Protein AF-A0A0L0UJG1-F1 (afdb_monomer)

Sequence (127 aa):
AVAISDSGLSAGSGDGMDITVPSTNDVAMLFRGVPPSSPVRIRIYRLHAEDAVAEFRTVWVGTVSEVKREAIERTKLVTSSLASTFSRVGLRLTYGRACPYALYDHNCKIDPLAFGITGLVITAMDG

Nearest PDB structures (foldseek):
  8rk3-assembly1_g  TM=6.985E-01  e=1.980E-06  Pseudomonas p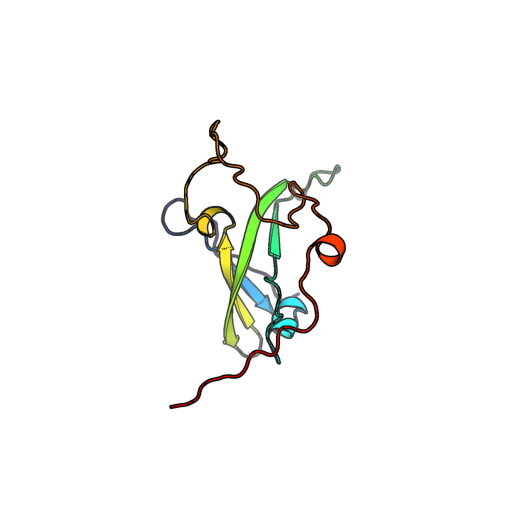hage JBD30
  8vjh-assembly1_D  TM=6.813E-01  e=4.023E-06  Chivirus chi
  6tba-assembly1_7A  TM=5.430E-01  e=3.590E-02  Rhodobacter capsulatus SB 1003
  7ai3-assembly2_C  TM=1.976E-01  e=3.593E-01  Mycobacterium tuberculosis H37Rv
  5hxb-assembly2_C  TM=3.777E-01  e=1.878E+00  Homo sapiens

pLDDT: mean 80.51, std 9.52, range [46.5, 90.56]

Organism: NCBI:txid1165861

Radius of gyration: 22.25 Å; Cα contacts (8 Å, |Δi|>4): 161; chains: 1; bounding box: 70×30×55 Å

Foldseek 3Di:
DPDWDKPDQDPDPFRKIKIKDWCPDPVNVCPVPDNDPDWAKDWDWDFDPPDPVGDTDTDFIWTFPDWDDPDNTMIITITGGPVNPPPDDDDPPDDDPDDPDDDCDPVHNDDCVVPPDPPPPPPDPDD

Structure (mmCIF, N/CA/C/O backbone):
data_AF-A0A0L0UJG1-F1
#
_entry.id   AF-A0A0L0UJG1-F1
#
loop_
_atom_site.group_PDB
_atom_site.id
_atom_site.type_symbol
_atom_site.label_atom_id
_atom_site.label_alt_id
_atom_site.label_comp_id
_atom_site.label_asym_id
_atom_site.label_entity_id
_atom_site.label_seq_id
_atom_site.pdbx_PDB_ins_code
_atom_site.Cartn_x
_atom_site.Cartn_y
_atom_site.Cartn_z
_atom_site.occupancy
_atom_site.B_iso_or_equiv
_atom_site.auth_seq_id
_atom_site.auth_comp_id
_atom_site.auth_asym_id
_atom_site.auth_atom_id
_atom_site.pdbx_PDB_model_num
ATOM 1 N N . ALA A 1 1 ? 14.428 -10.941 -19.893 1.00 46.50 1 ALA A N 1
ATOM 2 C CA . ALA A 1 1 ? 13.720 -10.420 -18.710 1.00 46.50 1 ALA A CA 1
ATOM 3 C C . ALA A 1 1 ? 13.368 -8.966 -18.983 1.00 46.50 1 ALA A C 1
ATOM 5 O O . ALA A 1 1 ? 14.268 -8.195 -19.291 1.00 46.50 1 ALA A O 1
ATOM 6 N N . VAL A 1 2 ? 12.085 -8.606 -18.981 1.00 57.16 2 VAL A N 1
ATOM 7 C CA . VAL A 1 2 ? 11.686 -7.199 -19.124 1.00 57.16 2 VAL A CA 1
ATOM 8 C C . VAL A 1 2 ? 11.969 -6.522 -17.785 1.00 57.16 2 VAL A C 1
ATOM 10 O O . VAL A 1 2 ? 11.513 -7.002 -16.749 1.00 57.16 2 VAL A O 1
ATOM 13 N N . ALA A 1 3 ? 12.801 -5.483 -17.803 1.00 74.12 3 ALA A N 1
ATOM 14 C CA . ALA A 1 3 ? 13.291 -4.839 -16.593 1.00 74.12 3 ALA A CA 1
ATOM 15 C C . ALA A 1 3 ? 12.134 -4.182 -15.826 1.00 74.12 3 ALA A C 1
ATOM 17 O O . ALA A 1 3 ? 11.373 -3.399 -16.393 1.00 74.12 3 ALA A O 1
ATOM 18 N N . ILE A 1 4 ? 12.014 -4.516 -14.541 1.00 85.12 4 ILE A N 1
ATOM 19 C CA . ILE A 1 4 ? 11.229 -3.733 -13.588 1.00 85.12 4 ILE A CA 1
ATOM 20 C C . ILE A 1 4 ? 12.050 -2.482 -13.293 1.00 85.12 4 ILE A C 1
ATOM 22 O O . ILE A 1 4 ? 13.246 -2.589 -13.021 1.00 85.12 4 ILE A O 1
ATOM 26 N N . SER A 1 5 ? 11.427 -1.312 -13.374 1.00 86.69 5 SER A N 1
ATOM 27 C CA . SER A 1 5 ? 12.096 -0.042 -13.097 1.00 86.69 5 SER A CA 1
ATOM 28 C C . SER A 1 5 ? 11.265 0.814 -12.162 1.00 86.69 5 SER A C 1
ATOM 30 O O . SER A 1 5 ? 10.035 0.807 -12.225 1.00 86.69 5 SER A O 1
ATOM 32 N N . ASP A 1 6 ? 11.944 1.593 -11.339 1.00 85.75 6 ASP A N 1
ATOM 33 C CA . ASP A 1 6 ? 11.345 2.487 -10.363 1.00 85.75 6 ASP A CA 1
ATOM 34 C C . ASP A 1 6 ? 11.824 3.933 -10.604 1.00 85.75 6 ASP A C 1
ATOM 36 O O . ASP A 1 6 ? 12.906 4.152 -11.151 1.00 85.75 6 ASP A O 1
ATOM 40 N N . SER A 1 7 ? 11.000 4.931 -10.275 1.00 83.62 7 SER A N 1
ATOM 41 C CA . SER A 1 7 ? 11.287 6.353 -10.541 1.00 83.62 7 SER A CA 1
ATOM 42 C C . SER A 1 7 ? 12.280 7.018 -9.573 1.00 83.62 7 SER A C 1
ATOM 44 O O . SER A 1 7 ? 12.537 8.214 -9.701 1.00 83.62 7 SER A O 1
ATOM 46 N N . GLY A 1 8 ? 12.830 6.286 -8.603 1.00 79.75 8 GLY A N 1
ATOM 47 C CA . GLY A 1 8 ? 13.585 6.845 -7.480 1.00 79.75 8 GLY A CA 1
ATOM 48 C C . GLY A 1 8 ? 12.718 7.530 -6.409 1.00 79.75 8 GLY A C 1
ATOM 49 O O . GLY A 1 8 ? 11.619 8.018 -6.670 1.00 79.75 8 GLY A O 1
ATOM 50 N N . LEU A 1 9 ? 13.242 7.579 -5.179 1.00 74.81 9 LEU A N 1
ATOM 51 C CA . LEU A 1 9 ? 12.622 8.282 -4.051 1.00 74.81 9 LEU A CA 1
ATOM 52 C C . LEU A 1 9 ? 13.009 9.765 -4.087 1.00 74.81 9 LEU A C 1
ATOM 54 O O . LEU A 1 9 ? 14.188 10.094 -3.955 1.00 74.81 9 LEU A O 1
ATOM 58 N N . SER A 1 10 ? 12.029 10.658 -4.233 1.00 65.69 10 SER A N 1
ATOM 59 C CA . SER A 1 10 ? 12.244 12.108 -4.164 1.00 65.69 10 SER A CA 1
ATOM 60 C C . SER A 1 10 ? 11.846 12.640 -2.787 1.00 65.69 10 SER A C 1
ATOM 62 O O . SER A 1 10 ? 10.676 12.616 -2.412 1.00 65.69 10 SER A O 1
ATOM 64 N N . ALA A 1 11 ? 12.824 13.132 -2.023 1.00 58.16 11 ALA A N 1
ATOM 65 C CA . ALA A 1 11 ? 12.592 13.762 -0.728 1.00 58.16 11 ALA A CA 1
ATOM 66 C C . ALA A 1 11 ? 12.060 15.191 -0.930 1.00 58.16 11 ALA A C 1
ATOM 68 O O . ALA A 1 11 ? 12.836 16.143 -0.981 1.00 58.16 11 ALA A O 1
ATOM 69 N N . GLY A 1 12 ? 10.744 15.361 -1.077 1.00 56.06 12 GLY A N 1
ATOM 70 C CA . GLY A 1 12 ? 10.163 16.710 -1.062 1.00 56.06 12 GLY A CA 1
ATOM 71 C C . GLY A 1 12 ? 8.731 16.870 -1.559 1.00 56.06 12 GLY A C 1
ATOM 72 O O . GLY A 1 12 ? 8.081 17.837 -1.176 1.00 56.06 12 GLY A O 1
ATOM 73 N N . SER A 1 13 ? 8.200 15.956 -2.373 1.00 50.12 13 SER A N 1
ATOM 74 C CA . SER A 1 13 ? 6.855 16.120 -2.942 1.00 50.12 13 SER A CA 1
ATOM 75 C C . SER A 1 13 ? 6.154 14.779 -3.075 1.00 50.12 13 SER A C 1
ATOM 77 O O . SER A 1 13 ? 6.267 14.147 -4.116 1.00 50.12 13 SER A O 1
ATOM 79 N N . GLY A 1 14 ? 5.428 14.382 -2.024 1.00 59.75 14 GLY A N 1
ATOM 80 C CA . GLY A 1 14 ? 4.626 13.160 -1.976 1.00 59.75 14 GLY A CA 1
ATOM 81 C C . GLY A 1 14 ? 5.477 11.907 -2.166 1.00 59.75 14 GLY A C 1
ATOM 82 O O . GLY A 1 14 ? 5.869 11.599 -3.278 1.00 59.75 14 GLY A O 1
ATOM 83 N N . ASP A 1 15 ? 5.723 11.150 -1.099 1.00 70.25 15 ASP A N 1
ATOM 84 C CA . ASP A 1 15 ? 6.509 9.899 -1.089 1.00 70.25 15 ASP A CA 1
ATOM 85 C C . ASP A 1 15 ? 5.939 8.751 -1.978 1.00 70.25 15 ASP A C 1
ATOM 87 O O . ASP A 1 15 ? 6.144 7.565 -1.703 1.00 70.25 15 ASP A O 1
ATOM 91 N N . GLY A 1 16 ? 5.159 9.054 -3.013 1.00 73.31 16 GLY A N 1
ATOM 92 C CA . GLY A 1 16 ? 4.733 8.106 -4.026 1.00 73.31 16 GLY A CA 1
ATOM 93 C C . GLY A 1 16 ? 5.899 7.669 -4.904 1.00 73.31 16 GLY A C 1
ATOM 94 O O . GLY A 1 16 ? 6.777 8.458 -5.252 1.00 73.31 16 GLY A O 1
ATOM 95 N N . MET A 1 17 ? 5.895 6.386 -5.247 1.00 84.56 17 MET A N 1
ATOM 96 C CA . MET A 1 17 ? 6.901 5.761 -6.092 1.00 84.56 17 MET A CA 1
ATOM 97 C C . MET A 1 17 ? 6.231 5.186 -7.331 1.00 84.56 17 MET A C 1
ATOM 99 O O . MET A 1 17 ? 5.345 4.336 -7.215 1.00 84.56 17 MET A O 1
ATOM 103 N N . ASP A 1 18 ? 6.660 5.598 -8.516 1.00 88.69 18 ASP A N 1
ATOM 104 C CA . ASP A 1 18 ? 6.142 5.009 -9.741 1.00 88.69 18 ASP A CA 1
ATOM 105 C C . ASP A 1 18 ? 6.946 3.751 -10.079 1.00 88.69 18 ASP A C 1
ATOM 107 O O . ASP A 1 18 ? 8.167 3.803 -10.250 1.00 88.69 18 ASP A O 1
ATOM 111 N N . ILE A 1 19 ? 6.260 2.612 -10.189 1.00 88.75 19 ILE A N 1
ATOM 112 C CA . ILE A 1 19 ? 6.883 1.321 -10.497 1.00 88.75 19 ILE A CA 1
ATOM 113 C C . ILE A 1 19 ? 6.388 0.856 -11.860 1.00 88.75 19 ILE A C 1
ATOM 115 O O . ILE A 1 19 ? 5.200 0.610 -12.059 1.00 88.75 19 ILE A O 1
ATOM 119 N N . THR A 1 20 ? 7.304 0.707 -12.808 1.00 90.56 20 THR A N 1
ATOM 120 C CA . THR A 1 20 ? 6.995 0.177 -14.136 1.00 90.56 20 THR A CA 1
ATOM 121 C C . THR A 1 20 ? 7.279 -1.314 -14.160 1.00 90.56 20 THR A C 1
ATOM 123 O O . THR A 1 20 ? 8.400 -1.755 -13.899 1.00 90.56 20 THR A O 1
ATOM 126 N N . VAL A 1 21 ? 6.252 -2.091 -14.485 1.00 90.06 21 VAL A N 1
ATOM 127 C CA . VAL A 1 21 ? 6.311 -3.548 -14.581 1.00 90.06 21 VAL A CA 1
ATOM 128 C C . VAL A 1 21 ? 5.836 -4.023 -15.955 1.00 90.06 21 VAL A C 1
ATOM 130 O O . VAL A 1 21 ? 5.064 -3.328 -16.628 1.00 90.06 21 VAL A O 1
ATOM 133 N N . PRO A 1 22 ? 6.258 -5.221 -16.386 1.00 89.38 22 PRO A N 1
ATOM 134 C CA . PRO A 1 22 ? 5.685 -5.866 -17.559 1.00 89.38 22 PRO A CA 1
ATOM 135 C C . PRO A 1 22 ? 4.189 -6.110 -17.358 1.00 89.38 22 PRO A C 1
ATOM 137 O O . PRO A 1 22 ? 3.750 -6.417 -16.247 1.00 89.38 22 PRO A O 1
ATOM 140 N N . SER A 1 23 ? 3.397 -6.025 -18.425 1.00 83.38 23 SER A N 1
ATOM 141 C CA . SER A 1 23 ? 1.949 -6.251 -18.333 1.00 83.38 23 SER A CA 1
ATOM 142 C C . SER A 1 23 ? 1.588 -7.689 -17.940 1.00 83.38 23 SER A C 1
ATOM 144 O O . SER A 1 23 ? 0.501 -7.912 -17.411 1.00 83.38 23 SER A O 1
ATOM 146 N N . THR A 1 24 ? 2.489 -8.647 -18.172 1.00 85.06 24 THR A N 1
ATOM 147 C CA . THR A 1 24 ? 2.380 -10.062 -17.779 1.00 85.06 24 THR A CA 1
ATOM 148 C C . THR A 1 24 ? 2.659 -10.319 -16.300 1.00 85.06 24 THR A C 1
ATOM 150 O O . THR A 1 24 ? 2.513 -11.450 -15.855 1.00 85.06 24 THR A O 1
ATOM 153 N N . ASN A 1 25 ? 3.066 -9.305 -15.531 1.00 86.12 25 ASN A N 1
ATOM 154 C CA . ASN A 1 25 ? 3.297 -9.458 -14.099 1.00 86.12 25 ASN A CA 1
ATOM 155 C C . ASN A 1 25 ? 1.970 -9.732 -13.371 1.00 86.12 25 ASN A C 1
ATOM 157 O O . ASN A 1 25 ? 0.999 -8.996 -13.562 1.00 86.12 25 ASN A O 1
ATOM 161 N N . ASP A 1 26 ? 1.951 -10.734 -12.492 1.00 84.75 26 ASP A N 1
ATOM 162 C CA . ASP A 1 26 ? 0.785 -11.131 -11.695 1.00 84.75 26 ASP A CA 1
ATOM 163 C C . ASP A 1 26 ? 0.151 -9.947 -10.952 1.00 84.75 26 ASP A C 1
ATOM 165 O O . ASP A 1 26 ? -1.072 -9.802 -10.920 1.00 84.75 26 ASP A O 1
ATOM 169 N N . VAL A 1 27 ? 0.977 -9.031 -10.429 1.00 84.12 27 VAL A N 1
ATOM 170 C CA . VAL A 1 27 ? 0.490 -7.830 -9.732 1.00 84.12 27 VAL A CA 1
ATOM 171 C C . VAL A 1 27 ? -0.270 -6.906 -10.682 1.00 84.12 27 VAL A C 1
ATOM 173 O O . VAL A 1 27 ? -1.315 -6.380 -10.314 1.00 84.12 27 VAL A O 1
ATOM 176 N N . ALA A 1 28 ? 0.206 -6.727 -11.917 1.00 85.31 28 ALA A N 1
ATOM 177 C CA . ALA A 1 28 ? -0.492 -5.929 -12.926 1.00 85.31 28 ALA A CA 1
ATOM 178 C C . ALA A 1 28 ? -1.764 -6.634 -13.431 1.00 85.31 28 ALA A C 1
ATOM 180 O O . ALA A 1 28 ? -2.748 -5.974 -13.777 1.00 85.31 28 ALA A O 1
ATOM 181 N N . MET A 1 29 ? -1.771 -7.971 -13.444 1.00 85.25 29 MET A N 1
ATOM 182 C CA . MET A 1 29 ? -2.926 -8.773 -13.847 1.00 85.25 29 MET A CA 1
ATOM 183 C C . MET A 1 29 ? -4.089 -8.702 -12.852 1.00 85.25 29 MET A C 1
ATOM 185 O O . MET A 1 29 ? -5.239 -8.733 -13.292 1.00 85.25 29 MET A O 1
ATOM 189 N N . LEU A 1 30 ? -3.826 -8.518 -11.553 1.00 85.00 30 LEU A N 1
ATOM 190 C CA . LEU A 1 30 ? -4.873 -8.326 -10.534 1.00 85.00 30 LEU A CA 1
ATOM 191 C C . LEU A 1 30 ? -5.796 -7.140 -10.851 1.00 85.00 30 LEU A C 1
ATOM 193 O O . LEU A 1 30 ? -6.993 -7.197 -10.595 1.00 85.00 30 LEU A O 1
ATOM 197 N N . PHE A 1 31 ? -5.261 -6.087 -11.469 1.00 84.06 31 PHE A N 1
ATOM 198 C CA . PHE A 1 31 ? -6.017 -4.886 -11.829 1.00 84.06 31 PHE A CA 1
ATOM 199 C C . PHE A 1 31 ? -6.631 -4.960 -13.243 1.00 84.06 31 PHE A C 1
ATOM 201 O O . PHE A 1 31 ? -6.992 -3.927 -13.814 1.00 84.06 31 PHE A O 1
ATOM 208 N N . ARG A 1 32 ? -6.727 -6.154 -13.859 1.00 81.62 32 ARG A N 1
ATOM 209 C CA . ARG A 1 32 ? -7.329 -6.324 -15.199 1.00 81.62 32 ARG A CA 1
ATOM 210 C C . ARG A 1 32 ? -8.845 -6.428 -15.228 1.00 81.62 32 ARG A C 1
ATOM 212 O O . ARG A 1 32 ? -9.430 -5.909 -16.174 1.00 81.62 32 ARG A O 1
ATOM 219 N N . GLY A 1 33 ? -9.442 -7.094 -14.246 1.00 82.50 33 GLY A N 1
ATOM 220 C CA . GLY A 1 33 ? -10.887 -7.314 -14.171 1.00 82.50 33 GLY A CA 1
ATOM 221 C C . GLY A 1 33 ? -11.540 -6.397 -13.147 1.00 82.50 33 GLY A C 1
ATOM 222 O O . GLY A 1 33 ? -11.903 -5.266 -13.449 1.00 82.50 33 GLY A O 1
ATOM 223 N N . VAL A 1 34 ? -11.673 -6.903 -11.924 1.00 80.62 34 VAL A N 1
ATOM 224 C CA . VAL A 1 34 ? -12.197 -6.155 -10.779 1.00 80.62 34 VAL A CA 1
ATOM 225 C C . VAL A 1 34 ? -11.023 -5.837 -9.857 1.00 80.62 34 VAL A C 1
ATOM 227 O O . VAL A 1 34 ? -10.298 -6.764 -9.489 1.00 80.62 34 VAL A O 1
ATOM 230 N N . PRO A 1 35 ? -10.796 -4.562 -9.489 1.00 78.50 35 PRO A N 1
ATOM 231 C CA . PRO A 1 35 ? -9.738 -4.232 -8.551 1.00 78.50 35 PRO A CA 1
ATOM 232 C C . PRO A 1 35 ? -10.001 -4.920 -7.201 1.00 78.50 35 PRO A C 1
ATOM 234 O O . PRO A 1 35 ? -11.155 -5.038 -6.778 1.00 78.50 35 PRO A O 1
ATOM 237 N N . PRO A 1 36 ? -8.952 -5.383 -6.507 1.00 83.38 36 PRO A N 1
ATOM 238 C CA . PRO A 1 36 ? -9.104 -6.035 -5.214 1.00 83.38 36 PRO A CA 1
ATOM 239 C C . PRO A 1 36 ? -9.753 -5.089 -4.196 1.00 83.38 36 PRO A C 1
ATOM 241 O O . PRO A 1 36 ? -9.395 -3.918 -4.101 1.00 83.38 36 PRO A O 1
ATOM 244 N N . SER A 1 37 ? -10.684 -5.610 -3.391 1.00 84.81 37 SER A N 1
ATOM 245 C CA . SER A 1 37 ? -11.392 -4.830 -2.361 1.00 84.81 37 SER A CA 1
ATOM 246 C C . SER A 1 37 ? -10.488 -4.386 -1.207 1.00 84.81 37 SER A C 1
ATOM 248 O O . SER A 1 37 ? -10.844 -3.492 -0.446 1.00 84.81 37 SER A O 1
ATOM 250 N N . SER A 1 38 ? -9.332 -5.033 -1.051 1.00 85.75 38 SER A N 1
ATOM 251 C CA . SER A 1 38 ? -8.320 -4.686 -0.054 1.00 85.75 38 SER A CA 1
ATOM 252 C C . SER A 1 38 ? -7.124 -4.001 -0.717 1.00 85.75 38 SER A C 1
ATOM 254 O O . SER A 1 38 ? -6.721 -4.411 -1.808 1.00 85.75 38 SER A O 1
ATOM 256 N N . PRO A 1 39 ? -6.508 -3.003 -0.058 1.00 84.81 39 PRO A N 1
ATOM 257 C CA . PRO A 1 39 ? -5.364 -2.295 -0.615 1.00 84.81 39 PRO A CA 1
ATOM 258 C C . PRO A 1 39 ? -4.161 -3.232 -0.791 1.00 84.81 39 PRO A C 1
ATOM 260 O O . PRO A 1 39 ? -3.729 -3.906 0.150 1.00 84.81 39 PRO A O 1
ATOM 263 N N . VAL A 1 40 ? -3.587 -3.245 -1.996 1.00 88.25 40 VAL A N 1
ATOM 264 C CA . VAL A 1 40 ? -2.381 -4.022 -2.312 1.00 88.25 40 VAL A CA 1
ATOM 265 C C . VAL A 1 40 ? -1.161 -3.293 -1.754 1.00 88.25 40 VAL A C 1
ATOM 267 O O . VAL A 1 40 ? -0.841 -2.186 -2.189 1.00 88.25 40 VAL A O 1
ATOM 270 N N . ARG A 1 41 ? -0.481 -3.913 -0.783 1.00 89.62 41 ARG A N 1
ATOM 271 C CA . ARG A 1 41 ? 0.740 -3.381 -0.160 1.00 89.62 41 ARG A CA 1
ATOM 272 C C . ARG A 1 41 ? 1.985 -3.800 -0.933 1.00 89.62 41 ARG A C 1
ATOM 274 O O . ARG A 1 41 ? 2.150 -4.971 -1.259 1.00 89.62 41 ARG A O 1
ATOM 281 N N . ILE A 1 42 ? 2.881 -2.846 -1.157 1.00 88.50 42 ILE A N 1
ATOM 282 C CA . ILE A 1 42 ? 4.170 -3.035 -1.823 1.00 88.50 42 ILE A CA 1
ATOM 283 C C . ILE A 1 42 ? 5.289 -2.696 -0.843 1.00 88.50 42 ILE A C 1
ATOM 285 O O . ILE A 1 42 ? 5.221 -1.709 -0.107 1.00 88.50 42 ILE A O 1
ATOM 289 N N . ARG A 1 43 ? 6.339 -3.520 -0.860 1.00 89.50 43 ARG A N 1
ATOM 290 C CA . ARG A 1 43 ? 7.566 -3.309 -0.098 1.00 89.50 43 ARG A CA 1
ATOM 291 C C . ARG A 1 43 ? 8.768 -3.437 -1.025 1.00 89.50 43 ARG A C 1
ATOM 293 O O . ARG A 1 43 ? 8.933 -4.470 -1.667 1.00 89.50 43 ARG A O 1
ATOM 300 N N . ILE A 1 44 ? 9.586 -2.391 -1.087 1.00 87.50 44 ILE A N 1
ATOM 301 C CA . ILE A 1 44 ? 10.806 -2.350 -1.896 1.00 87.50 44 ILE A CA 1
ATOM 302 C C . ILE A 1 44 ? 11.991 -2.656 -0.987 1.00 87.50 44 ILE A C 1
ATOM 304 O O . ILE A 1 44 ? 12.178 -2.011 0.052 1.00 87.50 44 ILE A O 1
ATOM 308 N N . TYR A 1 45 ? 12.800 -3.626 -1.401 1.00 88.88 45 TYR A N 1
ATOM 309 C CA . TYR A 1 45 ? 14.046 -3.973 -0.733 1.00 88.88 45 TYR A CA 1
ATOM 310 C C . TYR A 1 45 ? 15.231 -3.538 -1.575 1.00 88.88 45 TYR A C 1
ATOM 312 O O . TYR A 1 45 ? 15.191 -3.600 -2.803 1.00 88.88 45 TYR A O 1
ATOM 320 N N . ARG A 1 46 ? 16.304 -3.150 -0.897 1.00 86.25 46 ARG A N 1
ATOM 321 C CA . ARG A 1 46 ? 17.615 -2.951 -1.498 1.00 86.25 46 ARG A CA 1
ATOM 322 C C . ARG A 1 46 ? 18.548 -4.013 -0.950 1.00 86.25 46 ARG A C 1
ATOM 324 O O . ARG A 1 46 ? 18.594 -4.234 0.258 1.00 86.25 46 ARG A O 1
ATOM 331 N N . LEU A 1 47 ? 19.258 -4.648 -1.867 1.00 85.56 47 LEU A N 1
ATOM 332 C CA . LEU A 1 47 ? 20.254 -5.669 -1.592 1.00 85.56 47 LEU A CA 1
ATOM 333 C C . LEU A 1 47 ? 21.598 -5.210 -2.153 1.00 85.56 47 LEU A C 1
ATOM 335 O O . LEU A 1 47 ? 21.644 -4.467 -3.140 1.00 85.56 47 LEU A O 1
ATOM 339 N N . HIS A 1 48 ? 22.679 -5.635 -1.512 1.00 85.12 48 HIS A N 1
ATOM 340 C CA . HIS A 1 48 ? 24.019 -5.491 -2.057 1.00 85.12 48 HIS A CA 1
ATOM 341 C C . HIS A 1 48 ? 24.365 -6.766 -2.827 1.00 85.12 48 HIS A C 1
ATOM 343 O O . HIS A 1 48 ? 24.222 -7.860 -2.293 1.00 85.12 48 HIS A O 1
ATOM 349 N N . ALA A 1 49 ? 24.763 -6.636 -4.094 1.00 79.12 49 ALA A N 1
ATOM 350 C CA . ALA A 1 49 ? 24.925 -7.790 -4.982 1.00 79.12 49 ALA A CA 1
ATOM 351 C C . ALA A 1 49 ? 26.054 -8.741 -4.545 1.00 79.12 49 ALA A C 1
ATOM 353 O O . ALA A 1 49 ? 25.995 -9.929 -4.841 1.00 79.12 49 ALA A O 1
ATOM 354 N N . GLU A 1 50 ? 27.060 -8.220 -3.841 1.00 82.06 50 GLU A N 1
ATOM 355 C CA . GLU A 1 50 ? 28.256 -8.962 -3.421 1.00 82.06 50 GLU A CA 1
ATOM 356 C C . GLU A 1 50 ? 28.195 -9.427 -1.956 1.00 82.06 50 GLU A C 1
ATOM 358 O O . GLU A 1 50 ? 29.138 -10.042 -1.462 1.00 82.06 50 GLU A O 1
ATOM 363 N N . ASP A 1 51 ? 27.098 -9.151 -1.243 1.00 78.38 51 ASP A N 1
ATOM 364 C CA . ASP A 1 51 ? 26.950 -9.576 0.148 1.00 78.38 51 ASP A CA 1
ATOM 365 C C . ASP A 1 51 ? 26.490 -11.040 0.230 1.00 78.38 51 ASP A C 1
ATOM 367 O O . ASP A 1 51 ? 25.358 -11.387 -0.114 1.00 78.38 51 ASP A O 1
ATOM 371 N N . ALA A 1 52 ? 27.381 -11.901 0.724 1.00 64.38 52 ALA A N 1
ATOM 372 C CA . ALA A 1 52 ? 27.144 -13.331 0.907 1.00 64.38 52 ALA A CA 1
ATOM 373 C C . ALA A 1 52 ? 26.045 -13.647 1.938 1.00 64.38 52 ALA A C 1
ATOM 375 O O . ALA A 1 52 ? 25.497 -14.750 1.921 1.00 64.38 52 ALA A O 1
ATOM 376 N N . VAL A 1 53 ? 25.713 -12.702 2.824 1.00 76.69 53 VAL A N 1
ATOM 377 C CA . VAL A 1 53 ? 24.670 -12.873 3.849 1.00 76.69 53 VAL A CA 1
ATOM 378 C C . VAL A 1 53 ? 23.277 -12.512 3.304 1.00 76.69 53 VAL A C 1
ATOM 380 O O . VAL A 1 53 ? 22.270 -12.843 3.930 1.00 76.69 53 VAL A O 1
ATOM 383 N N . ALA A 1 54 ? 23.204 -11.915 2.105 1.00 70.88 54 ALA A N 1
ATOM 384 C CA . ALA A 1 54 ? 21.968 -11.504 1.439 1.00 70.88 54 ALA A CA 1
ATOM 385 C C 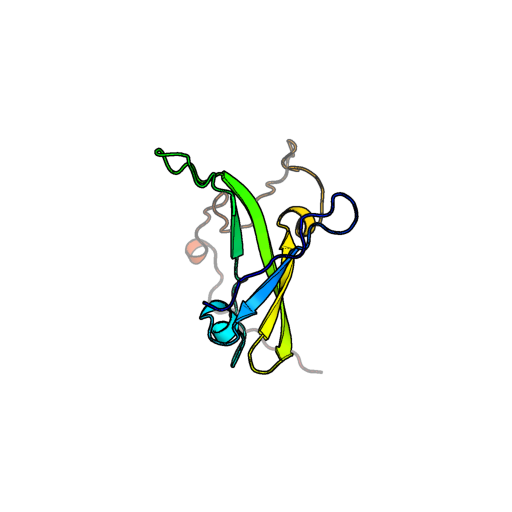. ALA A 1 54 ? 21.041 -10.684 2.358 1.00 70.88 54 ALA A C 1
ATOM 387 O O . ALA A 1 54 ? 19.845 -10.969 2.483 1.00 70.88 54 ALA A O 1
ATOM 388 N N . GLU A 1 55 ? 21.582 -9.658 3.024 1.00 80.38 55 GLU A N 1
ATOM 389 C CA . GLU A 1 55 ? 20.770 -8.800 3.884 1.00 80.38 55 GLU A CA 1
ATOM 390 C C . GLU A 1 55 ? 19.804 -7.939 3.045 1.00 80.38 55 GLU A C 1
ATOM 392 O O . GLU A 1 55 ? 20.198 -7.071 2.260 1.00 80.38 55 GLU A O 1
ATOM 397 N N . PHE A 1 56 ? 18.498 -8.161 3.224 1.00 83.25 56 PHE A N 1
ATOM 398 C CA . PHE A 1 56 ? 17.454 -7.379 2.561 1.00 83.25 56 PHE A CA 1
ATOM 399 C C . PHE A 1 56 ? 17.024 -6.199 3.427 1.00 83.25 56 PHE A C 1
ATOM 401 O O . PHE A 1 56 ? 16.225 -6.343 4.360 1.00 83.25 56 PHE A O 1
ATOM 408 N N . ARG A 1 57 ? 17.457 -4.990 3.066 1.00 85.75 57 ARG A N 1
ATOM 409 C CA . ARG A 1 57 ? 16.990 -3.777 3.740 1.00 85.75 57 ARG A CA 1
ATOM 410 C C . ARG A 1 57 ? 15.718 -3.262 3.082 1.00 85.75 57 ARG A C 1
ATOM 412 O O . ARG A 1 57 ? 15.709 -2.930 1.900 1.00 85.75 57 ARG A O 1
ATOM 419 N N . THR A 1 58 ? 14.640 -3.149 3.858 1.00 87.44 58 THR A N 1
ATOM 420 C CA . THR A 1 58 ? 13.428 -2.456 3.397 1.00 87.44 58 THR A CA 1
ATOM 421 C C . THR A 1 58 ? 13.734 -0.968 3.247 1.00 87.44 58 THR A C 1
ATOM 423 O O . THR A 1 58 ? 14.107 -0.318 4.222 1.00 87.44 58 THR A O 1
ATOM 426 N N . VAL A 1 59 ? 13.574 -0.438 2.035 1.00 86.88 59 VAL A N 1
ATOM 427 C CA . VAL A 1 59 ? 13.804 0.985 1.738 1.00 86.88 59 VAL A CA 1
ATOM 428 C C . VAL A 1 59 ? 12.493 1.755 1.709 1.00 86.88 59 VAL A C 1
ATOM 430 O O . VAL A 1 59 ? 12.442 2.890 2.170 1.00 86.88 59 VAL A O 1
ATOM 433 N N . TRP A 1 60 ? 11.427 1.139 1.198 1.00 87.12 60 TRP A N 1
ATOM 434 C CA . TRP A 1 60 ? 10.150 1.820 1.033 1.00 87.12 60 TRP A CA 1
ATOM 435 C C . TRP A 1 60 ? 8.971 0.861 1.192 1.00 87.12 60 TRP A C 1
ATOM 437 O O . TRP A 1 60 ? 9.047 -0.317 0.830 1.00 87.12 60 TRP A O 1
ATOM 447 N N . VAL A 1 61 ? 7.882 1.385 1.753 1.00 89.00 61 VAL A N 1
ATOM 448 C CA . VAL A 1 61 ? 6.617 0.676 1.955 1.00 89.00 61 VAL A CA 1
ATOM 449 C C . VAL A 1 61 ? 5.466 1.597 1.573 1.00 89.00 61 VAL A C 1
ATOM 451 O O . VAL A 1 61 ? 5.397 2.746 2.021 1.00 89.00 61 VAL A O 1
ATOM 454 N N . GLY A 1 62 ? 4.521 1.063 0.811 1.00 88.88 62 GLY A N 1
ATOM 455 C CA . GLY A 1 62 ? 3.320 1.787 0.427 1.00 88.88 62 GLY A CA 1
ATOM 456 C C . GLY A 1 62 ? 2.236 0.883 -0.132 1.00 88.88 62 GLY A C 1
ATOM 457 O O . GLY A 1 62 ? 2.288 -0.344 -0.011 1.00 88.88 62 GLY A O 1
ATOM 458 N N . THR A 1 63 ? 1.232 1.505 -0.725 1.00 90.31 63 THR A N 1
ATOM 459 C CA . THR A 1 63 ? 0.080 0.847 -1.344 1.00 90.31 63 THR A CA 1
ATOM 460 C C . THR A 1 63 ? -0.077 1.297 -2.787 1.00 90.31 63 THR A C 1
ATOM 462 O O . THR A 1 63 ? 0.275 2.424 -3.128 1.00 90.31 63 THR A O 1
ATOM 465 N N . VAL A 1 64 ? -0.616 0.429 -3.642 1.00 89.81 64 VAL A N 1
ATOM 466 C CA . VAL A 1 64 ? -0.986 0.806 -5.015 1.00 89.81 64 VAL A CA 1
ATOM 467 C C . VAL A 1 64 ? -2.227 1.689 -4.965 1.00 89.81 64 VAL A C 1
ATOM 469 O O . VAL A 1 64 ? -3.248 1.267 -4.424 1.00 89.81 64 VAL A O 1
ATOM 472 N N . SER A 1 65 ? -2.136 2.895 -5.523 1.00 87.62 65 SER A N 1
ATOM 473 C CA . SER A 1 65 ? -3.268 3.817 -5.645 1.00 87.62 65 SER A CA 1
ATOM 474 C C . SER A 1 65 ? -3.933 3.704 -7.015 1.00 87.62 65 SER A C 1
ATOM 476 O O . SER A 1 65 ? -5.158 3.676 -7.103 1.00 87.62 65 SER A O 1
ATOM 478 N N . GLU A 1 66 ? -3.140 3.594 -8.081 1.00 87.19 66 GLU A N 1
ATOM 479 C CA . GLU A 1 66 ? -3.636 3.541 -9.456 1.00 87.19 66 GLU A CA 1
ATOM 480 C C . GLU A 1 66 ? -2.724 2.679 -10.336 1.00 87.19 66 GLU A C 1
ATOM 482 O O . GLU A 1 66 ? -1.521 2.559 -10.102 1.00 87.19 66 GLU A O 1
ATOM 487 N N . VAL A 1 67 ? -3.292 2.091 -11.388 1.00 88.81 67 VAL A N 1
ATOM 488 C CA . VAL A 1 67 ? -2.554 1.314 -12.386 1.00 88.81 67 VAL A CA 1
ATOM 489 C C . VAL A 1 67 ? -2.801 1.899 -13.771 1.00 88.81 67 VAL A C 1
ATOM 491 O O . VAL A 1 67 ? -3.896 1.780 -14.318 1.00 88.81 67 VAL A O 1
ATOM 494 N N . LYS A 1 68 ? -1.767 2.500 -14.360 1.00 89.00 68 LYS A N 1
ATOM 495 C CA . LYS A 1 68 ? -1.792 3.097 -15.699 1.00 89.00 68 LYS A CA 1
ATOM 496 C C . LYS A 1 68 ? -1.189 2.139 -16.717 1.00 89.00 68 LYS A C 1
ATOM 498 O O . LYS A 1 68 ? -0.085 1.632 -16.541 1.00 89.00 68 LYS A O 1
ATOM 503 N N . ARG A 1 69 ? -1.901 1.891 -17.813 1.00 86.56 69 ARG A N 1
ATOM 504 C CA . ARG A 1 69 ? -1.408 1.060 -18.921 1.00 86.56 69 ARG A CA 1
ATOM 505 C C . ARG A 1 69 ? -0.941 1.972 -20.042 1.00 86.56 69 ARG A C 1
ATOM 507 O O . ARG A 1 69 ? -1.753 2.448 -20.823 1.00 86.56 69 ARG A O 1
ATOM 514 N N . GLU A 1 70 ? 0.358 2.242 -20.077 1.00 82.00 70 GLU A N 1
ATOM 515 C CA . GLU A 1 70 ? 0.956 3.114 -21.096 1.00 82.00 70 GLU A CA 1
ATOM 516 C C . GLU A 1 70 ? 1.159 2.372 -22.425 1.00 82.00 70 GLU A C 1
ATOM 518 O O . GLU A 1 70 ? 1.020 2.967 -23.490 1.00 82.00 70 GLU A O 1
ATOM 523 N N . ALA A 1 71 ? 1.448 1.065 -22.378 1.00 82.69 71 ALA A N 1
ATOM 524 C CA . ALA A 1 71 ? 1.618 0.224 -23.561 1.00 82.69 71 ALA A CA 1
ATOM 525 C C . ALA A 1 71 ? 1.128 -1.212 -23.311 1.00 82.69 71 ALA A C 1
ATOM 527 O O . ALA A 1 71 ? 0.953 -1.634 -22.170 1.00 82.69 71 ALA A O 1
ATOM 528 N N . ILE A 1 72 ? 0.966 -1.998 -24.381 1.00 80.94 72 ILE A N 1
ATOM 529 C CA . ILE A 1 72 ? 0.545 -3.413 -24.305 1.00 80.94 72 ILE A CA 1
ATOM 530 C C . ILE A 1 72 ? 1.499 -4.232 -23.420 1.00 80.94 72 ILE A C 1
ATOM 532 O O . ILE A 1 72 ? 1.066 -5.083 -22.648 1.00 80.94 72 ILE A O 1
ATOM 536 N N . GLU A 1 73 ? 2.792 -3.921 -23.486 1.00 83.75 73 GLU A N 1
ATOM 537 C CA . GLU A 1 73 ? 3.857 -4.633 -22.774 1.00 83.75 73 GLU A CA 1
ATOM 538 C C . GLU A 1 73 ? 4.200 -4.015 -21.408 1.00 83.75 73 GLU A C 1
ATOM 540 O O . GLU A 1 73 ? 4.884 -4.648 -20.604 1.00 83.75 73 GLU A O 1
ATOM 545 N N . ARG A 1 74 ? 3.759 -2.779 -21.119 1.00 84.75 74 ARG A N 1
ATOM 546 C CA . ARG A 1 74 ? 4.219 -2.007 -19.950 1.00 84.75 74 ARG A CA 1
ATOM 547 C C . ARG A 1 74 ? 3.071 -1.404 -19.160 1.00 84.75 74 ARG A C 1
ATOM 549 O O . ARG A 1 74 ? 2.197 -0.729 -19.698 1.00 84.75 74 ARG A O 1
ATOM 556 N N . THR A 1 75 ? 3.108 -1.628 -17.855 1.00 87.81 75 THR A N 1
ATOM 557 C CA . THR A 1 75 ? 2.132 -1.110 -16.900 1.00 87.81 75 THR A CA 1
ATOM 558 C C . THR A 1 75 ? 2.853 -0.326 -15.812 1.00 87.81 75 THR A C 1
ATOM 560 O O . THR A 1 75 ? 3.814 -0.811 -15.219 1.00 87.81 75 THR A O 1
ATOM 563 N N . LYS A 1 76 ? 2.380 0.889 -15.555 1.00 89.81 76 LYS A N 1
ATOM 564 C CA . LYS A 1 76 ? 2.891 1.799 -14.540 1.00 89.81 76 LYS A CA 1
ATOM 565 C C . LYS A 1 76 ? 1.978 1.755 -13.317 1.00 89.81 76 LYS A C 1
ATOM 567 O O . LYS A 1 76 ? 0.802 2.100 -13.394 1.00 89.81 76 LYS A O 1
ATOM 572 N N . LEU A 1 77 ? 2.518 1.308 -12.192 1.00 88.94 77 LEU A N 1
ATOM 573 C CA . LEU A 1 77 ? 1.857 1.311 -10.894 1.00 88.94 77 LEU A CA 1
ATOM 574 C C . LEU A 1 77 ? 2.172 2.639 -10.209 1.00 88.94 77 LEU A C 1
ATOM 576 O O . LEU A 1 77 ? 3.328 2.902 -9.876 1.00 88.94 77 LEU A O 1
ATOM 580 N N . VAL A 1 78 ? 1.143 3.456 -10.009 1.00 89.50 78 VAL A N 1
ATOM 581 C CA . VAL A 1 78 ? 1.221 4.645 -9.164 1.00 89.50 78 VAL A CA 1
ATOM 582 C C . VAL A 1 78 ? 0.987 4.182 -7.7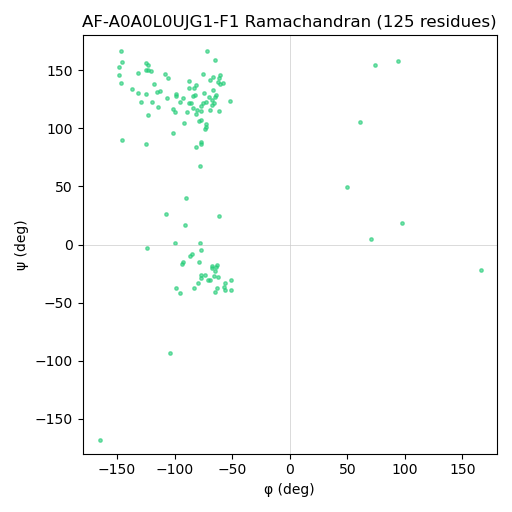37 1.00 89.50 78 VAL A C 1
ATOM 584 O O . VAL A 1 78 ? 0.022 3.465 -7.442 1.00 89.50 78 VAL A O 1
ATOM 587 N N . THR A 1 79 ? 1.896 4.553 -6.847 1.00 89.06 79 THR A N 1
ATOM 588 C CA . THR A 1 79 ? 1.827 4.137 -5.452 1.00 89.06 79 THR A CA 1
ATOM 589 C C . THR A 1 79 ? 1.798 5.328 -4.509 1.00 89.06 79 THR A C 1
ATOM 591 O O . THR A 1 79 ? 2.280 6.415 -4.823 1.00 89.06 79 THR A O 1
ATOM 594 N N . SER A 1 80 ? 1.230 5.111 -3.331 1.00 87.69 80 SER A N 1
ATOM 595 C CA . SER A 1 80 ? 1.209 6.052 -2.218 1.00 87.69 80 SER A CA 1
ATOM 596 C C . SER A 1 80 ? 2.006 5.464 -1.058 1.00 87.69 80 SER A C 1
ATOM 598 O O . SER A 1 80 ? 1.791 4.307 -0.685 1.00 87.69 80 SER A O 1
ATOM 600 N N . SER A 1 81 ? 2.921 6.228 -0.456 1.00 86.25 81 SER A N 1
ATOM 601 C CA . SER A 1 81 ? 3.642 5.738 0.724 1.00 86.25 81 SER A CA 1
ATOM 602 C C . SER A 1 81 ? 2.710 5.532 1.908 1.00 86.25 81 SER A C 1
ATOM 604 O O . SER A 1 81 ? 1.661 6.175 2.032 1.00 86.25 81 SER A O 1
ATOM 606 N N . LEU A 1 82 ? 3.153 4.706 2.853 1.00 81.56 82 LEU A N 1
ATOM 607 C CA . LEU A 1 82 ? 2.481 4.596 4.142 1.00 81.56 82 LEU A CA 1
ATOM 608 C C . LEU A 1 82 ? 2.378 5.959 4.852 1.00 81.56 82 LEU A C 1
ATOM 610 O O . LEU A 1 82 ? 1.333 6.278 5.413 1.00 81.56 82 LEU A O 1
ATOM 614 N N . ALA A 1 83 ? 3.429 6.783 4.773 1.00 77.12 83 ALA A N 1
ATOM 615 C CA . ALA A 1 83 ? 3.458 8.104 5.397 1.00 77.12 83 ALA A CA 1
ATOM 616 C C . ALA A 1 83 ? 2.392 9.048 4.817 1.00 77.12 83 ALA A C 1
ATOM 618 O O . ALA A 1 83 ? 1.754 9.782 5.567 1.00 77.12 83 ALA A O 1
ATOM 619 N N . SER A 1 84 ? 2.132 8.974 3.507 1.00 76.81 84 SER A N 1
ATOM 620 C CA . SER A 1 84 ? 1.092 9.771 2.841 1.00 76.81 84 SER A CA 1
ATOM 621 C C . SER A 1 84 ? -0.334 9.388 3.253 1.00 76.81 84 SER A C 1
ATOM 623 O O . SER A 1 84 ? -1.251 10.195 3.126 1.00 76.81 84 SER A O 1
ATOM 625 N N . THR A 1 85 ? -0.526 8.180 3.796 1.00 74.06 85 THR A N 1
ATOM 626 C CA . THR A 1 85 ? -1.832 7.726 4.303 1.00 74.06 85 THR A CA 1
ATOM 627 C C . THR A 1 85 ? -2.141 8.318 5.682 1.00 74.06 85 THR A C 1
ATOM 629 O O . THR A 1 85 ? -3.288 8.303 6.135 1.00 74.06 85 THR A O 1
ATOM 632 N N . PHE A 1 86 ? -1.143 8.870 6.377 1.00 72.75 86 PHE A N 1
ATOM 633 C CA . PHE A 1 86 ? -1.365 9.501 7.669 1.00 72.75 86 PHE A CA 1
ATOM 634 C C . PHE A 1 86 ? -2.064 10.850 7.489 1.00 72.75 86 PHE A C 1
ATOM 636 O O . PHE A 1 86 ? -1.439 11.878 7.258 1.00 72.75 86 PHE A O 1
ATOM 643 N N . SER A 1 87 ? -3.384 10.867 7.688 1.00 68.25 87 SER A N 1
ATOM 644 C CA . SER A 1 87 ? -4.174 12.106 7.707 1.00 68.25 87 SER A CA 1
ATOM 645 C C . SER A 1 87 ? -3.777 13.059 8.843 1.00 68.25 87 SER A C 1
ATOM 647 O O . SER A 1 87 ? -4.199 14.213 8.872 1.00 68.25 87 SER A O 1
ATOM 649 N N . ARG A 1 88 ? -3.064 12.551 9.857 1.00 68.56 88 ARG A N 1
ATOM 650 C CA . ARG A 1 88 ? -2.669 13.270 11.073 1.00 68.56 88 ARG A CA 1
ATOM 651 C C . ARG A 1 88 ? -1.304 12.767 11.536 1.00 68.56 88 ARG A C 1
ATOM 653 O O . ARG A 1 88 ? -1.056 11.566 11.522 1.00 68.56 88 ARG A O 1
ATOM 660 N N . VAL A 1 89 ? -0.445 13.681 11.977 1.00 70.12 89 VAL A N 1
ATOM 661 C CA . VAL A 1 89 ? 0.900 13.360 12.472 1.00 70.12 89 VAL A CA 1
ATOM 662 C C . VAL A 1 89 ? 0.829 12.915 13.940 1.00 70.12 89 VAL A C 1
ATOM 664 O O . VAL A 1 89 ? 0.275 13.631 14.775 1.00 70.12 89 VAL A O 1
ATOM 667 N N . GLY A 1 90 ? 1.430 11.762 14.256 1.00 66.38 90 GLY A N 1
ATOM 668 C CA . GLY A 1 90 ? 1.690 11.299 15.627 1.00 66.38 90 GLY A CA 1
ATOM 669 C C . GLY A 1 90 ? 0.628 10.381 16.253 1.00 66.38 90 GLY A C 1
ATOM 670 O O . GLY A 1 90 ? -0.538 10.360 15.862 1.00 66.38 90 GLY A O 1
ATOM 671 N N . LEU A 1 91 ? 1.048 9.611 17.264 1.00 66.31 91 LEU A N 1
ATOM 672 C CA . LEU A 1 91 ? 0.170 8.761 18.073 1.00 66.31 91 LEU A CA 1
ATOM 673 C C . LEU A 1 91 ? -0.598 9.640 19.074 1.00 66.31 91 LEU A C 1
ATOM 675 O O . LEU A 1 91 ? 0.015 10.304 19.907 1.00 66.31 91 LEU A O 1
ATOM 679 N N . ARG A 1 92 ? -1.934 9.659 19.008 1.00 65.94 92 ARG A N 1
ATOM 680 C CA . ARG A 1 92 ? -2.773 10.567 19.818 1.00 65.94 92 ARG A CA 1
ATOM 681 C C . ARG A 1 92 ? -3.544 9.899 20.956 1.00 65.94 92 ARG A C 1
ATOM 683 O O . ARG A 1 92 ? -4.557 10.426 21.403 1.00 65.94 92 ARG A O 1
ATOM 690 N N . LEU A 1 93 ? -3.050 8.777 21.470 1.00 72.25 93 LEU A N 1
ATOM 691 C CA . LEU A 1 93 ? -3.536 8.223 22.736 1.00 72.25 93 LEU A CA 1
ATOM 692 C C . LEU A 1 93 ? -2.919 9.002 23.907 1.00 72.25 93 LEU A C 1
ATOM 694 O O . LEU A 1 93 ? -2.080 8.496 24.644 1.00 72.25 93 LEU A O 1
ATOM 698 N N . THR A 1 94 ? -3.300 10.270 24.050 1.00 75.19 94 THR A N 1
ATOM 699 C CA . THR A 1 94 ? -3.027 11.030 25.274 1.00 75.19 94 THR A CA 1
ATOM 700 C C . THR A 1 94 ? -3.979 10.566 26.370 1.00 75.19 94 THR A C 1
ATOM 702 O O . THR A 1 94 ? -5.126 10.226 26.077 1.00 75.19 94 THR A O 1
ATOM 705 N N . TYR A 1 95 ? -3.532 10.579 27.628 1.00 79.81 95 TYR A N 1
ATOM 706 C CA . TYR A 1 95 ? -4.390 10.254 28.767 1.00 79.81 95 TYR A CA 1
ATOM 707 C C . TYR A 1 95 ? -5.680 11.091 28.729 1.00 79.81 95 TYR A C 1
ATOM 709 O O . TYR A 1 95 ? -5.636 12.320 28.679 1.00 79.81 95 TYR A O 1
ATOM 717 N N . GLY A 1 96 ? -6.826 10.415 28.729 1.00 85.12 96 GLY A N 1
ATOM 718 C CA . GLY A 1 96 ? -8.150 11.019 28.658 1.00 85.12 96 GLY A CA 1
ATOM 719 C C . GLY A 1 96 ? -9.151 10.209 29.474 1.00 85.12 96 GLY A C 1
ATOM 720 O O . GLY A 1 96 ? -8.933 9.034 29.753 1.00 85.12 96 GLY A O 1
ATOM 721 N N . ARG A 1 97 ? -10.248 10.848 29.890 1.00 85.31 97 ARG A N 1
ATOM 722 C CA . ARG A 1 97 ? -11.295 10.195 30.699 1.00 85.31 97 ARG A CA 1
ATOM 723 C C . ARG A 1 97 ? -12.218 9.290 29.882 1.00 85.31 97 ARG A C 1
ATOM 725 O O . ARG A 1 97 ? -12.771 8.345 30.428 1.00 85.31 97 ARG A O 1
ATOM 732 N N . ALA A 1 98 ? -12.407 9.600 28.601 1.00 86.06 98 ALA A N 1
ATOM 733 C CA . ALA A 1 98 ? -13.213 8.793 27.694 1.00 86.06 98 ALA A CA 1
ATOM 734 C C . ALA A 1 98 ? -12.356 7.690 27.061 1.00 86.06 98 ALA A C 1
ATOM 736 O O . ALA A 1 98 ? -11.209 7.938 26.688 1.00 86.06 98 ALA A O 1
ATOM 737 N N . CYS A 1 99 ? -12.923 6.490 26.916 1.00 85.06 99 CYS A N 1
ATOM 738 C CA . CYS A 1 99 ? -12.269 5.389 26.213 1.00 85.06 99 CYS A CA 1
ATOM 739 C C . CYS A 1 99 ? -12.117 5.746 24.719 1.00 85.06 99 CYS A C 1
ATOM 741 O O . CYS A 1 99 ? -13.128 6.020 24.073 1.00 85.06 99 CYS A O 1
ATOM 743 N N . PRO A 1 100 ? -10.893 5.757 24.158 1.00 85.44 100 PRO A N 1
ATOM 744 C CA . PRO A 1 100 ? -10.661 6.122 22.759 1.00 85.44 100 PRO A CA 1
ATOM 745 C C . PRO A 1 100 ? -10.843 4.948 21.785 1.00 85.44 100 PRO A C 1
ATOM 747 O O . PRO A 1 100 ? -10.772 5.148 20.574 1.00 85.44 100 PRO A O 1
ATOM 750 N N . TYR A 1 101 ? -11.015 3.724 22.291 1.00 87.81 101 TYR A N 1
ATOM 751 C CA . TYR A 1 101 ? -11.100 2.520 21.469 1.00 87.81 101 T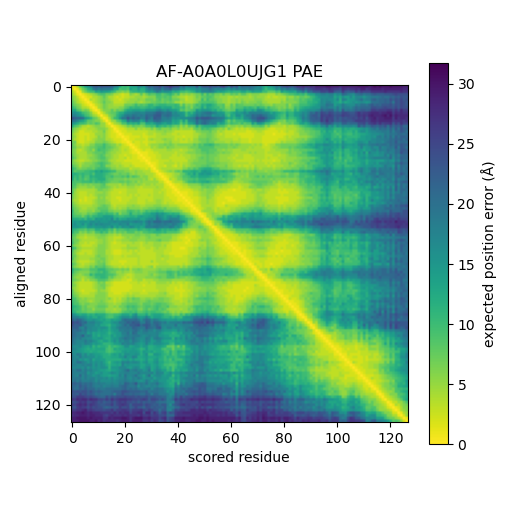YR A CA 1
ATOM 752 C C . TYR A 1 101 ? -12.503 2.349 20.890 1.00 87.81 101 TYR A C 1
ATOM 754 O O .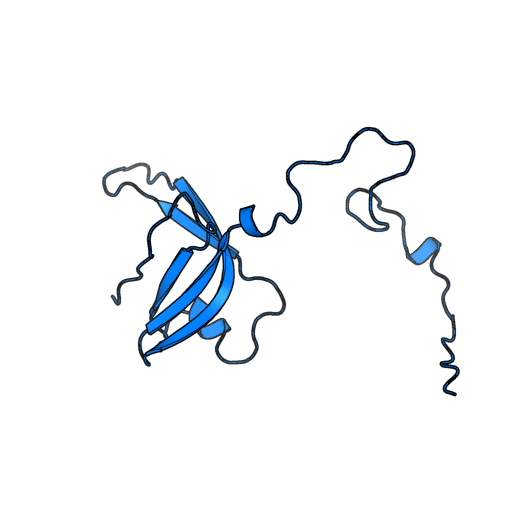 TYR A 1 101 ? -13.499 2.534 21.589 1.00 87.81 101 TYR A O 1
A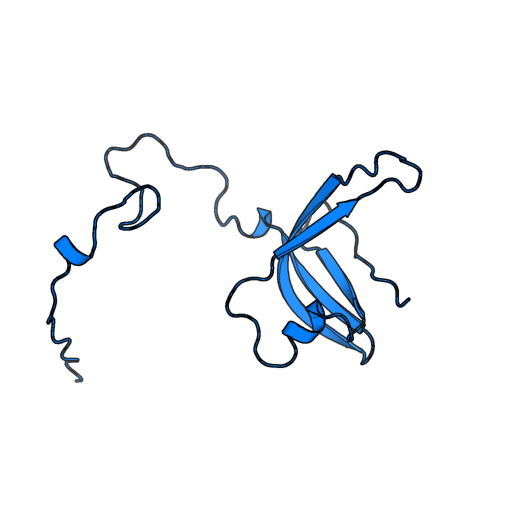TOM 762 N N . ALA A 1 102 ? -12.575 1.969 19.614 1.00 86.31 102 ALA A N 1
ATOM 763 C CA . ALA A 1 102 ? -13.837 1.603 18.990 1.00 86.31 102 ALA A CA 1
ATOM 764 C C . ALA A 1 102 ? -14.380 0.312 19.623 1.00 86.31 102 ALA A C 1
ATOM 766 O O . ALA A 1 102 ? -13.613 -0.581 19.981 1.00 86.31 102 ALA A O 1
ATOM 767 N N . LEU A 1 103 ? -15.704 0.210 19.762 1.00 88.75 103 LEU A N 1
ATOM 768 C CA . LEU A 1 103 ? -16.350 -1.026 20.207 1.00 88.75 103 LEU A CA 1
ATOM 769 C C . LEU A 1 103 ? -15.980 -2.171 19.253 1.00 88.75 103 LEU A C 1
ATOM 771 O O . LEU A 1 103 ? -15.950 -1.971 18.040 1.00 88.75 103 LEU A O 1
ATOM 775 N N . TYR A 1 104 ? -15.713 -3.354 19.809 1.00 87.44 104 TYR A N 1
ATOM 776 C CA . TYR A 1 104 ? -15.301 -4.571 19.087 1.00 87.44 104 TYR A CA 1
ATOM 777 C C . TYR A 1 104 ? -13.890 -4.541 18.495 1.00 87.44 104 TYR A C 1
ATOM 779 O O . TYR A 1 104 ? -13.482 -5.485 17.818 1.00 87.44 104 TYR A O 1
ATOM 787 N N . ASP A 1 105 ? -13.125 -3.485 18.759 1.00 87.00 105 ASP A N 1
ATOM 788 C CA . ASP A 1 105 ? -11.729 -3.416 18.353 1.00 87.00 105 ASP A CA 1
ATOM 789 C C . ASP A 1 105 ? -10.847 -4.353 19.202 1.00 87.00 105 ASP A C 1
ATOM 791 O O . ASP A 1 105 ? -11.227 -4.811 20.283 1.00 87.00 105 ASP A O 1
ATOM 795 N N . HIS A 1 106 ? -9.615 -4.594 18.755 1.00 85.75 106 HIS A N 1
ATOM 796 C CA . HIS A 1 106 ? -8.623 -5.413 19.459 1.00 85.75 106 HIS A CA 1
ATOM 797 C C . HIS A 1 106 ? -8.419 -5.004 20.931 1.00 85.75 106 HIS A C 1
ATOM 799 O O . HIS A 1 106 ? -8.145 -5.866 21.772 1.00 85.75 106 HIS A O 1
ATOM 805 N N . ASN A 1 107 ? -8.597 -3.716 21.245 1.00 86.12 107 ASN A N 1
ATOM 806 C CA . ASN A 1 107 ? -8.494 -3.171 22.599 1.00 86.12 107 ASN A CA 1
ATOM 807 C C . ASN A 1 107 ? -9.834 -3.100 23.356 1.00 86.12 107 ASN A C 1
ATOM 809 O O . ASN A 1 107 ? -9.820 -2.998 24.581 1.00 86.12 107 ASN A O 1
ATOM 813 N N . CYS A 1 108 ? -10.985 -3.187 22.678 1.00 85.25 108 CYS A N 1
ATOM 814 C CA . CYS A 1 108 ? -12.313 -3.196 23.299 1.00 85.25 108 CYS A CA 1
ATOM 815 C C . CYS A 1 108 ? -13.098 -4.442 22.861 1.00 85.25 108 CYS A C 1
ATOM 817 O O . CYS A 1 108 ? -13.884 -4.419 21.919 1.00 85.25 108 CYS A O 1
ATOM 819 N N . LYS A 1 109 ? -12.894 -5.547 23.584 1.00 89.44 109 LYS A N 1
ATOM 820 C CA . LYS A 1 109 ? -13.422 -6.882 23.254 1.00 89.44 109 LYS A CA 1
ATOM 821 C C . LYS A 1 109 ? -14.805 -7.165 23.859 1.00 89.44 109 LYS A C 1
ATOM 823 O O . LYS A 1 109 ? -15.033 -8.252 24.381 1.00 89.44 109 LYS A O 1
ATOM 828 N N . ILE A 1 110 ? -15.700 -6.176 23.866 1.00 89.06 110 ILE A N 1
ATOM 829 C CA . ILE A 1 110 ? -17.094 -6.398 24.288 1.00 89.06 110 ILE A CA 1
ATOM 830 C C . ILE A 1 110 ? -17.739 -7.407 23.330 1.00 89.06 110 ILE A C 1
ATOM 832 O O . ILE A 1 110 ? -17.494 -7.345 22.133 1.00 89.06 110 ILE A O 1
ATOM 836 N N . ASP A 1 111 ? -18.544 -8.337 23.838 1.00 86.75 111 ASP A N 1
ATOM 837 C CA . ASP A 1 111 ? -19.252 -9.295 22.987 1.00 86.75 111 ASP A CA 1
ATOM 838 C C . ASP A 1 111 ? -20.512 -8.641 22.381 1.00 86.75 111 ASP A C 1
ATOM 840 O O . ASP A 1 111 ? -21.423 -8.281 23.136 1.00 86.75 111 ASP A O 1
ATOM 844 N N . PRO A 1 112 ? -20.606 -8.472 21.046 1.00 83.00 112 PRO A N 1
ATOM 845 C CA . PRO A 1 112 ? -21.792 -7.909 20.404 1.00 83.00 112 PRO A CA 1
ATOM 846 C C . PRO A 1 112 ? -23.044 -8.762 20.617 1.00 83.00 112 PRO A C 1
ATOM 848 O O . PRO A 1 112 ? -24.149 -8.222 20.614 1.00 83.00 112 PRO A O 1
ATOM 851 N N . LEU A 1 113 ? -22.902 -10.075 20.808 1.00 83.06 113 LEU A N 1
ATOM 852 C CA . LEU A 1 113 ? -24.043 -10.981 20.951 1.00 83.06 113 LEU A CA 1
ATOM 853 C C . LEU A 1 113 ? -24.735 -10.829 22.309 1.00 83.06 113 LEU A C 1
ATOM 855 O O . LEU A 1 113 ? -25.934 -11.071 22.412 1.00 83.06 113 LEU A O 1
ATOM 859 N N . ALA A 1 114 ? -24.006 -10.387 23.335 1.00 81.88 114 ALA A N 1
ATOM 860 C CA . ALA A 1 114 ? -24.550 -10.190 24.676 1.00 81.88 114 ALA A CA 1
ATOM 861 C C . ALA A 1 114 ? -25.395 -8.908 24.810 1.00 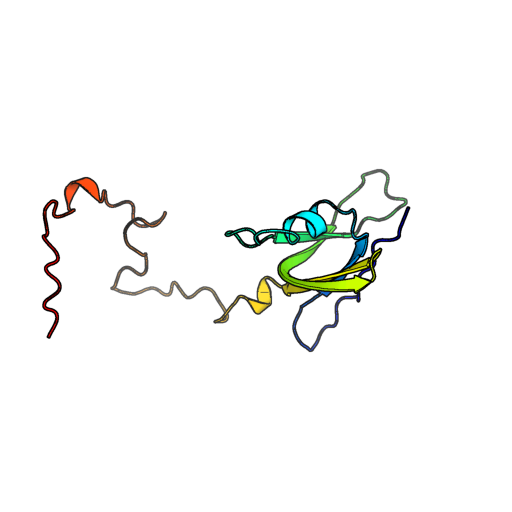81.88 114 ALA A C 1
ATOM 863 O O . ALA A 1 114 ? -26.270 -8.840 25.670 1.00 81.88 114 ALA A O 1
ATOM 864 N N . PHE A 1 115 ? -25.137 -7.893 23.976 1.00 81.06 115 PHE A N 1
ATOM 865 C CA . PHE A 1 115 ? -25.765 -6.566 24.083 1.00 81.06 115 PHE A CA 1
ATOM 866 C C . PHE A 1 115 ? -26.482 -6.110 22.804 1.00 81.06 115 PHE A C 1
ATOM 868 O O . PHE A 1 115 ? -27.091 -5.039 22.782 1.00 81.06 115 PHE A O 1
ATOM 875 N N . GLY A 1 116 ? -26.413 -6.896 21.730 1.00 78.69 116 GLY A N 1
ATOM 876 C CA . GLY A 1 116 ? -27.098 -6.616 20.478 1.00 78.69 116 GLY A CA 1
ATOM 877 C C . GLY A 1 116 ? -28.610 -6.776 20.619 1.00 78.69 116 GLY A C 1
ATOM 878 O O . GLY A 1 116 ? -29.101 -7.825 21.026 1.00 78.69 116 GLY A O 1
ATOM 879 N N . ILE A 1 117 ? -29.366 -5.746 20.239 1.00 79.75 117 ILE A N 1
ATOM 880 C CA . ILE A 1 117 ? -30.825 -5.836 20.141 1.00 79.75 117 ILE A CA 1
ATOM 881 C C . ILE A 1 117 ? -31.161 -6.555 18.833 1.00 79.75 117 ILE A C 1
ATOM 883 O O . ILE A 1 117 ? -31.027 -5.995 17.744 1.00 79.75 117 ILE A O 1
ATOM 887 N N . THR A 1 118 ? -31.595 -7.807 18.931 1.00 75.19 118 THR A N 1
ATOM 888 C CA . THR A 1 118 ? -32.086 -8.584 17.788 1.00 75.19 118 THR A CA 1
ATOM 889 C C . THR A 1 118 ? -33.558 -8.264 17.521 1.00 75.19 118 THR A C 1
ATOM 891 O O . THR A 1 118 ? -34.357 -8.255 18.453 1.00 75.19 118 THR A O 1
ATOM 894 N N . GLY A 1 119 ? -33.936 -8.048 16.256 1.00 72.38 119 GLY A N 1
ATOM 895 C CA . GLY A 1 119 ? -35.340 -7.851 15.857 1.00 72.38 119 GLY A CA 1
ATOM 896 C C . GLY A 1 119 ? -35.784 -6.395 15.693 1.00 72.38 119 GLY A C 1
ATOM 897 O O . GLY A 1 119 ? -36.982 -6.119 15.681 1.00 72.38 119 GLY A O 1
ATOM 898 N N . LEU A 1 120 ? -34.845 -5.458 15.549 1.00 72.25 120 LEU A N 1
ATOM 899 C CA . LEU A 1 120 ? -35.172 -4.068 15.246 1.00 72.25 120 LEU A CA 1
ATOM 900 C C . LEU A 1 120 ? -35.625 -3.969 13.781 1.00 72.25 120 LEU A C 1
ATOM 902 O O . LEU A 1 120 ? -34.814 -4.017 12.857 1.00 72.25 120 LEU A O 1
ATOM 906 N N . VAL A 1 121 ? -36.940 -3.894 13.569 1.00 77.38 121 VAL A N 1
ATOM 907 C CA . VAL A 1 121 ? -37.528 -3.691 12.243 1.00 77.38 121 VAL A CA 1
ATOM 908 C C . VAL A 1 121 ? -37.262 -2.245 11.840 1.00 77.38 121 VAL A C 1
ATOM 910 O O . VAL A 1 121 ? -37.890 -1.320 12.351 1.00 77.38 121 VAL A O 1
ATOM 913 N N . ILE A 1 122 ? -36.301 -2.043 10.942 1.00 75.38 122 ILE A N 1
ATOM 914 C CA . ILE A 1 122 ? -36.039 -0.735 10.342 1.00 75.38 122 ILE A CA 1
ATOM 915 C C . ILE A 1 122 ? -37.127 -0.511 9.290 1.00 75.38 122 ILE A C 1
ATOM 917 O O . ILE A 1 122 ? -36.974 -0.890 8.131 1.00 75.38 122 ILE A O 1
ATOM 921 N N . THR A 1 123 ? -38.262 0.054 9.695 1.00 75.88 123 THR A N 1
ATOM 922 C CA . THR A 1 123 ? -39.242 0.577 8.741 1.00 75.88 123 THR A CA 1
ATOM 923 C C . THR A 1 123 ? -38.718 1.906 8.221 1.00 75.88 123 THR A C 1
ATOM 925 O O . THR A 1 123 ? -38.705 2.895 8.958 1.00 75.88 123 THR A O 1
ATOM 928 N N . ALA A 1 124 ? -38.259 1.923 6.972 1.00 67.19 124 ALA A N 1
ATOM 929 C CA . ALA A 1 124 ? -38.052 3.170 6.259 1.00 67.19 124 ALA A CA 1
ATOM 930 C C . ALA A 1 124 ? -39.420 3.860 6.147 1.00 67.19 124 ALA A C 1
ATOM 932 O O . ALA A 1 124 ? -40.368 3.310 5.589 1.00 67.19 124 ALA A O 1
ATOM 933 N N . MET A 1 125 ? -39.556 5.011 6.802 1.00 64.25 125 MET A N 1
ATOM 934 C CA . MET A 1 125 ? -40.686 5.904 6.581 1.00 64.25 125 MET A CA 1
ATOM 935 C C . MET A 1 125 ? -40.341 6.691 5.323 1.00 64.25 125 MET A C 1
ATOM 937 O O . MET A 1 125 ? -39.744 7.765 5.396 1.00 64.25 125 MET A O 1
ATOM 941 N N . ASP A 1 126 ? -40.624 6.088 4.175 1.00 63.03 126 ASP A N 1
ATOM 942 C CA . ASP A 1 126 ? -40.557 6.768 2.891 1.00 63.03 126 ASP A CA 1
ATOM 943 C C . ASP A 1 126 ? -41.684 7.815 2.887 1.00 63.03 126 ASP A C 1
ATOM 945 O O . ASP A 1 126 ? -42.836 7.492 3.189 1.00 63.03 126 ASP A O 1
ATOM 949 N N . GLY A 1 127 ? -41.329 9.078 2.643 1.00 46.50 127 GLY A N 1
ATOM 950 C CA . GLY A 1 127 ? -42.281 10.170 2.419 1.00 46.50 127 GLY A CA 1
ATOM 951 C C . GLY A 1 127 ? -42.766 10.213 0.981 1.00 46.50 127 GLY A C 1
ATOM 952 O O . GLY A 1 127 ? -41.970 9.845 0.087 1.00 46.50 127 GLY A O 1
#

Mean predicted aligned error: 11.45 Å

Seconda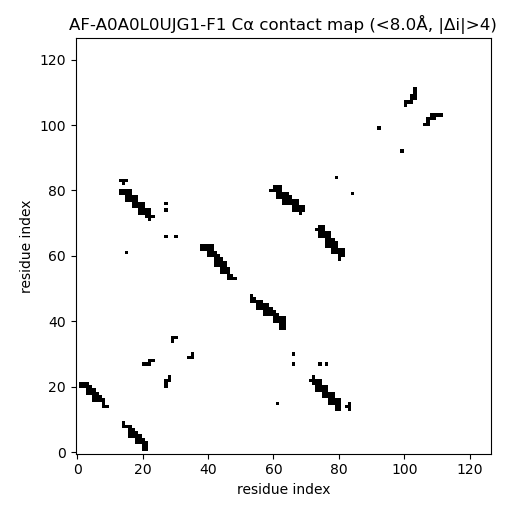ry structure (DSSP, 8-state):
-PPPEE----TTS-----EEEETTSHHHHHTSSS--SS--EEEEEE--TT-TT---EEEEEEEEEEEEE-SSSEEEEEEEETGGG-SSSS------SS--SPTTSTT----HHHH--TT--------

Solvent-accessible surface area (backbone atoms only — not comparable to full-atom values): 8426 Å² total; per-residue (Å²): 131,79,75,71,47,68,73,61,89,61,94,84,70,68,71,42,46,46,36,36,34,43,41,85,37,69,78,56,48,51,63,68,79,65,68,69,96,62,84,53,74,48,74,46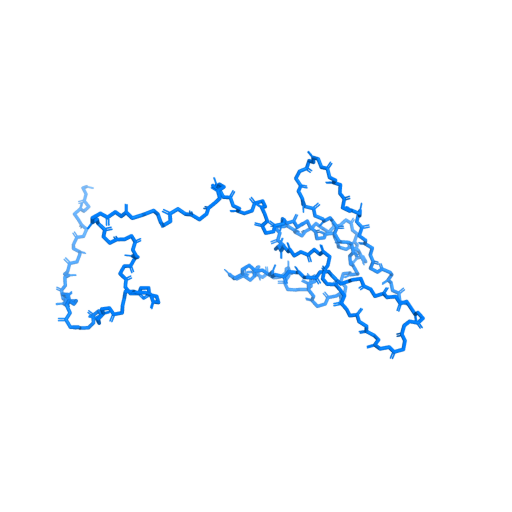,66,50,69,59,95,84,48,90,81,64,64,72,43,77,76,47,54,29,31,59,75,46,79,46,74,84,47,89,64,35,28,37,36,38,30,40,22,55,73,75,67,51,92,62,89,76,90,78,86,64,96,65,94,66,83,88,65,55,85,65,34,98,89,28,78,64,63,62,82,84,74,56,80,81,84,78,78,82,74,81,82,78,129